Protein AF-A0A2E3PTF7-F1 (afdb_monomer_lite)

Structure (mmCIF, N/CA/C/O backbone):
data_AF-A0A2E3PTF7-F1
#
_entry.id   AF-A0A2E3PTF7-F1
#
loop_
_atom_site.group_PDB
_atom_site.id
_atom_site.type_symbol
_atom_site.label_atom_id
_atom_site.label_alt_id
_atom_site.label_comp_id
_atom_site.label_asym_id
_atom_site.label_entity_id
_atom_site.label_seq_id
_atom_site.pdbx_PDB_ins_code
_atom_site.Cartn_x
_atom_site.Cartn_y
_atom_site.Cartn_z
_atom_site.occupancy
_atom_site.B_iso_or_equiv
_atom_site.auth_seq_id
_atom_site.auth_comp_id
_atom_site.auth_asym_id
_atom_site.auth_atom_id
_atom_site.pdbx_PDB_model_num
ATOM 1 N N . MET A 1 1 ? 11.058 -2.540 10.364 1.00 48.25 1 MET A N 1
ATOM 2 C CA . MET A 1 1 ? 9.887 -1.944 11.041 1.00 48.25 1 MET A CA 1
ATOM 3 C C . MET A 1 1 ? 8.960 -1.374 9.975 1.00 48.25 1 MET A C 1
ATOM 5 O O . MET A 1 1 ? 9.333 -0.418 9.311 1.00 48.25 1 MET A O 1
ATOM 9 N N . THR A 1 2 ? 7.810 -2.001 9.722 1.00 57.62 2 THR A N 1
ATOM 10 C CA . THR A 1 2 ? 6.763 -1.442 8.847 1.00 57.62 2 THR A CA 1
ATOM 11 C C . THR A 1 2 ? 6.150 -0.234 9.544 1.00 57.62 2 THR A C 1
ATOM 13 O O . THR A 1 2 ? 5.401 -0.407 10.505 1.00 57.62 2 THR A O 1
ATOM 16 N N . ALA A 1 3 ? 6.507 0.973 9.102 1.00 70.38 3 ALA A N 1
ATOM 17 C CA . ALA A 1 3 ? 5.850 2.201 9.541 1.00 70.38 3 ALA A CA 1
ATOM 18 C C . ALA A 1 3 ? 4.343 2.078 9.273 1.00 70.38 3 ALA A C 1
ATOM 20 O O . ALA A 1 3 ? 3.962 1.569 8.234 1.00 70.38 3 ALA A O 1
ATOM 21 N N . ARG A 1 4 ? 3.468 2.480 10.189 1.00 86.69 4 ARG A N 1
ATOM 22 C CA . ARG A 1 4 ? 2.025 2.565 9.919 1.00 86.69 4 ARG A CA 1
ATOM 23 C C . ARG A 1 4 ? 1.684 4.039 9.888 1.00 86.69 4 ARG A C 1
ATOM 25 O O . ARG A 1 4 ? 2.064 4.755 10.807 1.00 86.69 4 ARG A O 1
ATOM 32 N N . VAL A 1 5 ? 1.028 4.483 8.826 1.00 90.25 5 VAL A N 1
ATOM 33 C CA . VAL A 1 5 ? 0.741 5.904 8.589 1.00 90.25 5 VAL A CA 1
ATOM 34 C C . VAL A 1 5 ? -0.747 6.039 8.316 1.00 90.25 5 VAL A C 1
ATOM 36 O O . VAL A 1 5 ? -1.329 5.150 7.695 1.00 90.25 5 VAL A O 1
ATOM 39 N N . LEU A 1 6 ? -1.390 7.103 8.789 1.00 90.50 6 LEU A N 1
ATOM 40 C CA . LEU A 1 6 ? -2.785 7.359 8.440 1.00 90.50 6 LEU A CA 1
ATOM 41 C C . LEU A 1 6 ? -2.906 7.567 6.929 1.00 90.50 6 LEU A C 1
ATOM 43 O O . LEU A 1 6 ? -2.021 8.131 6.290 1.00 90.50 6 LEU A O 1
ATOM 47 N N . ILE A 1 7 ? -4.018 7.132 6.341 1.00 88.25 7 ILE A N 1
ATOM 48 C CA . ILE A 1 7 ? -4.262 7.289 4.901 1.00 88.25 7 ILE A CA 1
ATOM 49 C C . ILE A 1 7 ? -4.180 8.756 4.452 1.00 88.25 7 ILE A C 1
ATOM 51 O O . ILE A 1 7 ? -3.801 9.022 3.314 1.00 88.25 7 ILE A O 1
ATOM 55 N N . MET A 1 8 ? -4.507 9.694 5.345 1.00 87.94 8 MET A N 1
ATOM 56 C CA . MET A 1 8 ? -4.454 11.131 5.078 1.00 87.94 8 MET A CA 1
ATOM 57 C C . MET A 1 8 ? -3.022 11.674 5.015 1.00 87.94 8 MET A C 1
ATOM 59 O O . MET A 1 8 ? -2.755 12.567 4.220 1.00 87.94 8 MET A O 1
ATOM 63 N N . ASP A 1 9 ? -2.099 11.083 5.773 1.00 88.38 9 ASP A N 1
ATOM 64 C CA . ASP A 1 9 ? -0.696 11.513 5.840 1.00 88.38 9 ASP A CA 1
ATOM 65 C C . ASP A 1 9 ? 0.190 10.774 4.823 1.00 88.38 9 ASP A C 1
ATOM 67 O O . ASP A 1 9 ? 1.386 11.042 4.694 1.00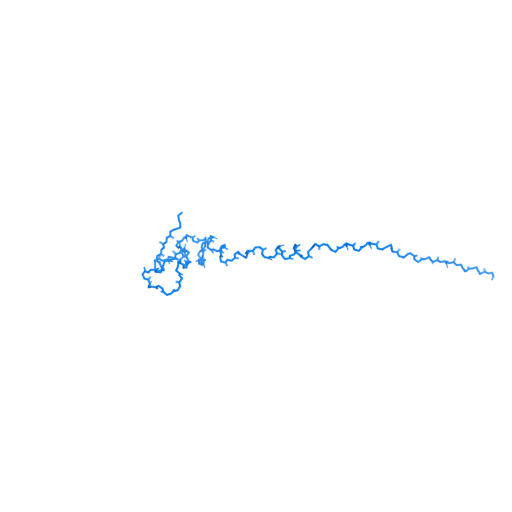 88.38 9 ASP A O 1
ATOM 71 N N . ALA A 1 10 ? -0.386 9.817 4.089 1.00 85.31 10 ALA A N 1
ATOM 72 C CA . ALA A 1 10 ? 0.340 8.971 3.158 1.00 85.31 10 ALA A CA 1
ATOM 73 C C . ALA A 1 10 ? 0.786 9.742 1.901 1.00 85.31 10 ALA A C 1
ATOM 75 O O . ALA A 1 10 ? 0.002 9.995 0.976 1.00 85.31 10 ALA A O 1
ATOM 76 N N . GLY A 1 11 ? 2.081 10.058 1.834 1.00 84.44 11 GLY A N 1
ATOM 77 C CA . GLY A 1 11 ? 2.697 10.776 0.715 1.00 84.44 11 GLY A CA 1
ATOM 78 C C . GLY A 1 11 ? 2.751 9.983 -0.602 1.00 84.44 11 GLY A C 1
ATOM 79 O O . GLY A 1 11 ? 2.499 8.779 -0.654 1.00 84.44 11 GLY A O 1
ATOM 80 N N . ALA A 1 12 ? 3.130 10.654 -1.697 1.00 82.69 12 ALA A N 1
ATOM 81 C CA . ALA A 1 12 ? 3.188 10.069 -3.048 1.00 82.69 12 ALA A CA 1
ATOM 82 C C . ALA A 1 12 ? 4.221 8.932 -3.215 1.00 82.69 12 ALA A C 1
ATOM 84 O O . ALA A 1 12 ? 4.142 8.162 -4.168 1.00 82.69 12 ALA A O 1
ATOM 85 N N . LEU A 1 13 ? 5.178 8.819 -2.289 1.00 88.75 13 LEU A N 1
ATOM 86 C CA . LEU A 1 13 ? 6.207 7.776 -2.267 1.00 88.75 13 LEU A CA 1
ATOM 87 C C . LEU A 1 13 ? 5.990 6.743 -1.153 1.00 88.75 13 LEU A C 1
ATOM 89 O O . LEU A 1 13 ? 6.926 6.049 -0.755 1.00 88.75 13 LEU A O 1
ATOM 93 N N . GLN A 1 14 ? 4.769 6.636 -0.634 1.00 91.38 14 GLN A N 1
ATOM 94 C CA . GLN A 1 14 ? 4.442 5.714 0.446 1.00 91.38 14 GLN A CA 1
ATOM 95 C C . GLN A 1 14 ? 3.408 4.677 0.019 1.00 91.38 14 GLN A C 1
ATOM 97 O O . GLN A 1 14 ? 2.479 4.939 -0.744 1.00 91.38 14 GLN A O 1
ATOM 102 N N . CYS A 1 15 ? 3.586 3.468 0.543 1.00 92.50 15 CYS A N 1
ATOM 103 C CA . CYS A 1 15 ? 2.722 2.333 0.287 1.00 92.50 15 CYS A CA 1
ATOM 104 C C . CYS A 1 15 ? 1.310 2.620 0.801 1.00 92.50 15 CYS A C 1
ATOM 106 O O . CYS A 1 15 ? 1.095 2.811 2.001 1.00 92.50 15 CYS A O 1
ATOM 108 N N . ARG A 1 16 ? 0.333 2.563 -0.103 1.00 91.19 16 ARG A N 1
ATOM 109 C CA . ARG A 1 16 ? -1.083 2.819 0.180 1.00 91.19 16 ARG A CA 1
ATOM 110 C C . ARG A 1 16 ? -1.854 1.568 0.580 1.00 91.19 16 ARG A C 1
ATOM 112 O O . ARG A 1 16 ? -3.080 1.564 0.528 1.00 91.19 16 ARG A O 1
ATOM 119 N N . ARG A 1 17 ? -1.160 0.500 0.992 1.00 91.75 17 ARG A N 1
ATOM 120 C CA . ARG A 1 17 ? -1.833 -0.732 1.405 1.00 91.75 17 ARG A CA 1
ATOM 121 C C . ARG A 1 17 ? -2.693 -0.507 2.635 1.00 91.75 17 ARG A C 1
ATOM 123 O O . ARG A 1 17 ? -2.100 -0.248 3.679 1.00 91.75 17 ARG A O 1
ATOM 130 N N . PRO A 1 18 ? -4.019 -0.697 2.554 1.00 92.12 18 PRO A N 1
ATOM 131 C CA . PRO A 1 18 ? -4.867 -0.624 3.728 1.00 92.12 18 PRO A CA 1
ATOM 132 C C . PRO A 1 18 ? -4.529 -1.772 4.681 1.00 92.12 18 PRO A C 1
ATOM 134 O O . PRO A 1 18 ? -4.357 -2.919 4.259 1.00 92.12 18 PRO A O 1
ATOM 137 N N . LEU A 1 19 ? -4.407 -1.449 5.966 1.00 90.12 19 LEU A N 1
ATOM 138 C CA . LEU A 1 19 ? -4.214 -2.425 7.044 1.00 90.12 19 LEU A CA 1
ATOM 139 C C . LEU A 1 19 ? -5.511 -2.723 7.803 1.00 90.12 19 LEU A C 1
ATOM 141 O O . LEU A 1 19 ? -5.484 -3.424 8.810 1.00 90.12 19 LEU A O 1
ATOM 145 N N . TRP A 1 20 ? -6.635 -2.195 7.327 1.00 89.06 20 TRP A N 1
ATOM 146 C CA . TRP A 1 20 ? -7.955 -2.420 7.892 1.00 89.06 20 TRP A CA 1
ATOM 147 C C . TRP A 1 20 ? -8.801 -3.305 6.976 1.00 89.06 20 TRP A C 1
ATOM 149 O O . TRP A 1 20 ? -8.633 -3.301 5.755 1.00 89.06 20 TRP A O 1
ATOM 159 N N . ALA A 1 21 ? -9.739 -4.036 7.574 1.00 83.69 21 ALA A N 1
ATOM 160 C CA . ALA A 1 21 ? -10.767 -4.789 6.868 1.00 83.69 21 ALA A CA 1
ATOM 161 C C . ALA A 1 21 ? -12.146 -4.271 7.299 1.00 83.69 21 ALA A C 1
ATOM 163 O O . ALA A 1 21 ? -12.408 -4.131 8.490 1.00 83.69 21 ALA A O 1
ATOM 164 N N . GLY A 1 22 ? -13.019 -3.978 6.331 1.00 83.56 22 GLY A N 1
ATOM 165 C CA . GLY A 1 22 ? -14.367 -3.464 6.588 1.00 83.56 22 GLY A CA 1
ATOM 166 C C . GLY A 1 22 ? -14.447 -1.944 6.771 1.00 83.56 22 GLY A C 1
ATOM 167 O O . GLY A 1 22 ? -13.572 -1.192 6.332 1.00 83.56 22 GLY A O 1
ATOM 168 N N . MET A 1 23 ? -15.544 -1.487 7.377 1.00 82.00 23 MET A N 1
ATOM 169 C CA . MET A 1 23 ? -15.788 -0.069 7.641 1.00 82.00 23 MET A CA 1
ATOM 170 C C . MET A 1 23 ? -15.180 0.334 8.984 1.00 82.00 23 MET A C 1
ATOM 172 O O . MET A 1 23 ? -15.741 0.056 10.036 1.00 82.00 23 MET A O 1
ATOM 176 N N . VAL A 1 24 ? -14.041 1.019 8.922 1.00 85.62 24 VAL A N 1
ATOM 177 C CA . VAL A 1 24 ? -13.421 1.723 10.054 1.00 85.62 24 VAL A CA 1
ATOM 178 C C . VAL A 1 24 ? -13.525 3.237 9.862 1.00 85.62 24 VAL A C 1
ATOM 180 O O . VAL A 1 24 ? -13.503 3.710 8.713 1.00 85.62 24 VAL A O 1
ATOM 183 N N . PRO A 1 25 ? -13.622 4.012 10.958 1.00 86.12 25 PRO A N 1
ATOM 184 C CA . PRO A 1 25 ? -13.597 5.468 10.902 1.00 86.12 25 PRO A CA 1
ATOM 185 C C . PRO A 1 25 ? -12.283 5.968 10.289 1.00 86.12 25 PRO A C 1
ATOM 187 O O . PRO A 1 25 ? -11.245 5.316 10.373 1.00 86.12 25 PRO A O 1
ATOM 190 N N . LEU A 1 26 ? -12.325 7.128 9.624 1.00 81.94 26 LEU A N 1
ATOM 191 C CA . LEU A 1 26 ? -11.186 7.674 8.869 1.00 81.94 26 LEU A CA 1
ATOM 192 C C . LEU A 1 26 ? -9.931 7.875 9.741 1.00 81.94 26 LEU A C 1
ATOM 194 O O . LEU A 1 26 ? -8.823 7.672 9.254 1.00 81.94 26 LEU A O 1
ATOM 198 N N . SER A 1 27 ? -10.123 8.188 11.026 1.00 84.06 27 SER A N 1
ATOM 199 C CA . SER A 1 27 ? -9.081 8.318 12.056 1.00 84.06 27 SER A CA 1
ATOM 200 C C . SER A 1 27 ? -8.307 7.027 12.334 1.00 84.06 27 SER A C 1
ATOM 202 O O . SER A 1 27 ? -7.221 7.077 12.897 1.00 84.06 27 SER A O 1
ATOM 204 N N . GLU A 1 28 ? -8.846 5.877 11.935 1.00 84.25 28 GLU A N 1
ATOM 205 C CA . GLU A 1 28 ? -8.259 4.553 12.165 1.00 84.25 28 GLU A CA 1
ATOM 206 C C . GLU A 1 28 ? -7.871 3.860 10.848 1.00 84.25 28 GLU A C 1
ATOM 208 O O . GLU A 1 28 ? -7.479 2.690 10.819 1.00 84.25 28 GLU A O 1
ATOM 213 N N . LYS A 1 29 ? -7.941 4.584 9.724 1.00 89.75 29 LYS A N 1
ATOM 214 C CA . LYS A 1 29 ? -7.536 4.0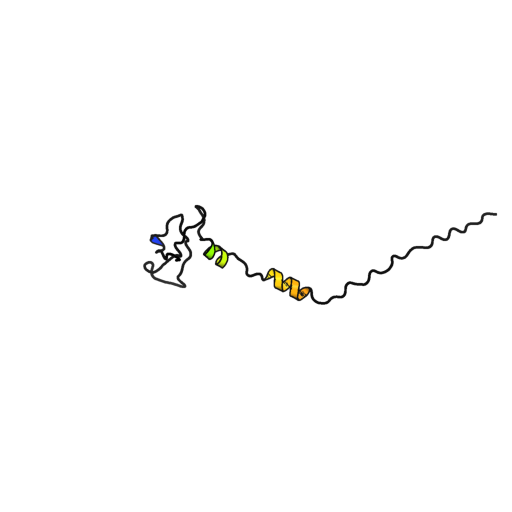75 8.411 1.00 89.75 29 LYS A CA 1
ATOM 215 C C . LYS A 1 29 ? -6.024 4.188 8.233 1.00 89.75 29 LYS A C 1
ATOM 217 O O . LYS A 1 29 ? -5.523 5.135 7.630 1.00 89.75 29 LYS A O 1
ATOM 222 N N . PHE A 1 30 ? -5.296 3.190 8.728 1.00 91.56 30 PHE A N 1
ATOM 223 C CA . PHE A 1 30 ? -3.839 3.088 8.584 1.00 91.56 30 PHE A CA 1
ATOM 224 C C . PHE A 1 30 ? -3.392 2.338 7.331 1.00 91.56 30 PHE A C 1
ATOM 226 O O . PHE A 1 30 ? -3.785 1.193 7.091 1.00 91.56 30 PHE A O 1
ATOM 233 N N . VAL A 1 31 ? -2.524 2.961 6.544 1.00 92.00 31 VAL A N 1
ATOM 234 C CA . VAL A 1 31 ? -1.840 2.321 5.427 1.00 92.00 31 VAL A CA 1
ATOM 235 C C . VAL A 1 31 ? -0.441 1.850 5.821 1.00 92.00 31 VAL A C 1
ATOM 237 O O . VAL A 1 31 ? 0.148 2.295 6.807 1.00 92.00 31 VAL A O 1
ATOM 240 N N . CYS A 1 32 ? 0.110 0.936 5.024 1.00 92.38 32 CYS A N 1
ATOM 241 C CA . CYS A 1 32 ? 1.440 0.373 5.234 1.00 92.38 32 CYS A CA 1
ATOM 242 C C . CYS A 1 32 ? 2.566 1.410 5.230 1.00 92.38 32 CYS A C 1
ATOM 244 O O . CYS A 1 32 ? 3.617 1.078 5.748 1.00 92.38 32 CYS A O 1
ATOM 246 N N . GLY A 1 33 ? 2.434 2.584 4.603 1.00 91.44 33 GLY A N 1
ATOM 247 C CA . GLY A 1 33 ? 3.358 3.719 4.771 1.00 91.44 33 GLY A CA 1
ATOM 248 C C . GLY A 1 33 ? 4.824 3.512 4.345 1.00 91.44 33 GLY A C 1
ATOM 249 O O . GLY A 1 33 ? 5.596 4.463 4.315 1.00 91.44 33 GLY A O 1
ATOM 250 N N . ALA A 1 34 ? 5.230 2.289 4.001 1.00 92.38 34 ALA A N 1
ATOM 251 C CA . ALA A 1 34 ? 6.591 1.942 3.627 1.00 92.38 34 ALA A CA 1
ATOM 252 C C . ALA A 1 34 ? 6.982 2.637 2.315 1.00 92.38 34 ALA A C 1
ATOM 254 O O . ALA A 1 34 ? 6.123 2.785 1.441 1.00 92.38 34 ALA A O 1
ATOM 255 N N . PRO A 1 35 ? 8.257 3.018 2.136 1.00 90.50 35 PRO A N 1
ATOM 256 C CA . PRO A 1 35 ? 8.693 3.681 0.917 1.00 90.50 35 PRO A CA 1
ATOM 257 C C . PRO A 1 35 ? 8.465 2.785 -0.307 1.00 90.50 35 PRO A C 1
ATOM 259 O O . PRO A 1 35 ? 8.778 1.588 -0.301 1.00 90.50 35 PRO A O 1
ATOM 262 N N . VAL A 1 36 ? 7.898 3.367 -1.362 1.00 91.62 36 VAL A N 1
ATOM 263 C CA . VAL A 1 36 ? 7.766 2.721 -2.676 1.00 91.62 36 VAL A CA 1
ATOM 264 C C . VAL A 1 36 ? 9.030 2.960 -3.497 1.00 91.62 36 VAL A C 1
ATOM 266 O O . VAL A 1 36 ? 9.780 3.903 -3.246 1.00 91.62 36 VAL A O 1
ATOM 269 N N . ARG A 1 37 ? 9.303 2.090 -4.474 1.00 85.44 37 ARG A N 1
ATOM 270 C CA . ARG A 1 37 ? 10.563 2.151 -5.233 1.00 85.44 37 ARG A CA 1
ATOM 271 C C . ARG A 1 37 ? 10.566 3.256 -6.283 1.00 85.44 37 ARG A C 1
ATOM 273 O O . ARG A 1 37 ? 11.636 3.745 -6.633 1.00 85.44 37 ARG A O 1
ATOM 280 N N . LYS A 1 38 ? 9.396 3.605 -6.820 1.00 86.31 38 LYS A N 1
ATOM 281 C CA . LYS A 1 38 ? 9.237 4.606 -7.881 1.00 86.31 38 LYS A CA 1
ATOM 282 C C . LYS A 1 38 ? 7.997 5.459 -7.644 1.00 86.31 38 LYS A C 1
ATOM 284 O O . LYS A 1 38 ? 6.971 4.950 -7.198 1.00 86.31 38 LYS A O 1
ATOM 289 N N . ALA A 1 39 ? 8.078 6.737 -8.007 1.00 79.00 39 ALA A N 1
ATOM 290 C CA . ALA A 1 39 ? 6.908 7.606 -8.063 1.00 79.00 39 ALA A CA 1
ATOM 291 C C . ALA A 1 39 ? 5.846 6.999 -8.997 1.00 79.00 39 ALA A C 1
ATOM 293 O O . ALA A 1 39 ? 6.171 6.523 -10.084 1.00 79.00 39 ALA A O 1
ATOM 294 N N . GLY A 1 40 ? 4.592 6.975 -8.543 1.00 82.81 40 GLY A N 1
ATOM 295 C CA . GLY A 1 40 ? 3.475 6.335 -9.246 1.00 82.81 40 GLY A CA 1
ATOM 296 C C . GLY A 1 40 ? 3.198 4.885 -8.830 1.00 82.81 40 GLY A C 1
ATOM 297 O O . GLY A 1 40 ? 2.131 4.363 -9.142 1.00 82.81 40 GLY A O 1
ATOM 298 N N . GLU A 1 41 ? 4.090 4.231 -8.079 1.00 86.31 41 GLU A N 1
ATOM 299 C CA . GLU A 1 41 ? 3.777 2.933 -7.475 1.00 86.31 41 GLU A CA 1
ATOM 300 C C . GLU A 1 41 ? 2.960 3.111 -6.191 1.00 86.31 41 GLU A C 1
ATOM 302 O O . GLU A 1 41 ? 3.321 3.881 -5.308 1.00 86.31 41 GLU A O 1
ATOM 307 N N . SER A 1 42 ? 1.870 2.353 -6.052 1.00 89.19 42 SER A N 1
ATOM 308 C CA . SER A 1 42 ? 1.024 2.397 -4.848 1.00 89.19 42 SER A CA 1
ATOM 309 C C . SER A 1 42 ? 1.466 1.424 -3.747 1.00 89.19 42 SER A C 1
ATOM 311 O O . SER A 1 42 ? 0.937 1.478 -2.638 1.00 89.19 42 SER A O 1
ATOM 313 N N . TRP A 1 43 ? 2.412 0.521 -4.029 1.00 90.56 43 TRP A N 1
ATOM 314 C CA . TRP A 1 43 ? 2.740 -0.622 -3.170 1.00 90.56 43 TRP A CA 1
ATOM 315 C C . TRP A 1 43 ? 4.250 -0.752 -2.954 1.00 90.56 43 TRP A C 1
ATOM 317 O O . TRP A 1 43 ? 5.022 -0.691 -3.909 1.00 90.56 43 TRP A O 1
ATOM 327 N N . CYS A 1 44 ? 4.680 -1.001 -1.712 1.00 91.62 44 CYS A N 1
ATOM 328 C CA . CYS A 1 44 ? 6.067 -1.383 -1.434 1.00 91.62 44 CYS A CA 1
ATOM 329 C C . CYS A 1 44 ? 6.365 -2.804 -1.946 1.00 91.62 44 CYS A C 1
ATOM 331 O O . CYS A 1 44 ? 5.452 -3.574 -2.253 1.00 91.62 44 CYS A O 1
ATOM 333 N N . ALA A 1 45 ? 7.648 -3.174 -2.001 1.00 88.44 45 ALA A N 1
ATOM 334 C CA . ALA A 1 45 ? 8.088 -4.466 -2.533 1.00 88.44 45 ALA A CA 1
ATOM 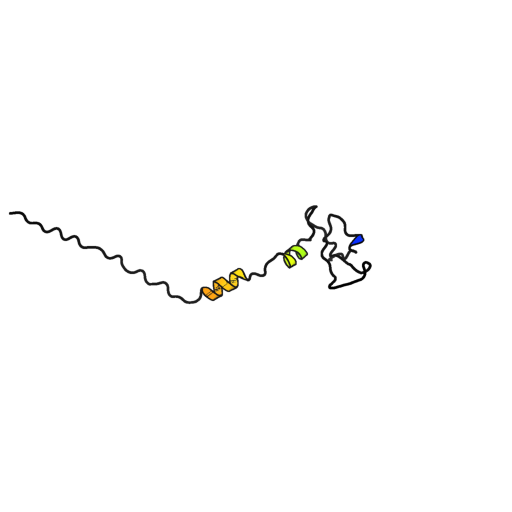335 C C . ALA A 1 45 ? 7.408 -5.671 -1.853 1.00 88.44 45 ALA A C 1
ATOM 337 O O . ALA A 1 45 ? 6.999 -6.603 -2.543 1.00 88.44 45 ALA A O 1
ATOM 338 N N . ASP A 1 46 ? 7.236 -5.636 -0.531 1.00 88.88 46 ASP A N 1
ATOM 339 C CA . ASP A 1 46 ? 6.641 -6.748 0.221 1.00 88.88 46 ASP A CA 1
ATOM 340 C C . ASP A 1 46 ? 5.131 -6.850 0.005 1.00 88.88 46 ASP A C 1
ATOM 342 O O . ASP A 1 46 ? 4.600 -7.927 -0.258 1.00 88.88 46 ASP A O 1
ATOM 346 N N . CYS A 1 47 ? 4.433 -5.713 0.046 1.00 89.06 47 CYS A N 1
ATOM 347 C CA . CYS A 1 47 ? 2.994 -5.674 -0.205 1.00 89.06 47 CYS A CA 1
ATOM 348 C C . CYS A 1 47 ? 2.670 -6.066 -1.648 1.00 89.06 47 CYS A C 1
ATOM 350 O O . CYS A 1 47 ? 1.691 -6.767 -1.888 1.00 89.06 47 CYS A O 1
ATOM 352 N N . ARG A 1 48 ? 3.521 -5.668 -2.600 1.00 88.44 48 ARG A N 1
ATOM 353 C CA . ARG A 1 48 ? 3.392 -6.050 -4.006 1.00 88.44 48 ARG A CA 1
ATOM 354 C C . ARG A 1 48 ? 3.539 -7.558 -4.195 1.00 88.44 48 ARG A C 1
ATOM 356 O O . ARG A 1 48 ? 2.743 -8.131 -4.924 1.00 88.44 48 ARG A O 1
ATOM 363 N N . LYS A 1 49 ? 4.496 -8.207 -3.524 1.00 87.31 49 LYS A N 1
ATOM 364 C CA . LYS A 1 49 ? 4.611 -9.675 -3.552 1.00 87.31 49 LYS A CA 1
ATOM 365 C C . LYS A 1 49 ? 3.346 -10.340 -3.009 1.00 87.31 49 LYS A C 1
ATOM 367 O O . LYS A 1 49 ? 2.803 -11.221 -3.648 1.00 87.31 49 LYS A O 1
ATOM 372 N N . GLN A 1 50 ? 2.816 -9.873 -1.883 1.00 84.69 50 GLN A N 1
ATOM 373 C CA . GLN A 1 50 ? 1.600 -10.470 -1.312 1.00 84.69 50 GLN A CA 1
ATOM 374 C C . GLN A 1 50 ? 0.358 -10.314 -2.207 1.00 84.69 50 GLN A C 1
ATOM 376 O O . GLN A 1 50 ? -0.501 -11.186 -2.200 1.00 84.69 50 GLN A O 1
ATOM 381 N N . LEU A 1 51 ? 0.254 -9.211 -2.957 1.00 84.00 51 LEU A N 1
ATOM 382 C CA . LEU A 1 51 ? -0.881 -8.936 -3.847 1.00 84.00 51 LEU A CA 1
ATOM 383 C C . LEU A 1 51 ? -0.758 -9.604 -5.220 1.00 84.00 51 LEU A C 1
ATOM 385 O O . LEU A 1 51 ? -1.764 -10.024 -5.784 1.00 84.00 51 LEU A O 1
ATOM 389 N N . PHE A 1 52 ? 0.453 -9.639 -5.779 1.00 80.81 52 PHE A N 1
ATOM 390 C CA . PHE A 1 52 ? 0.682 -9.968 -7.187 1.00 80.81 52 PHE A CA 1
ATOM 391 C C . PHE A 1 52 ? 1.574 -11.180 -7.415 1.00 80.81 52 PHE A C 1
ATOM 393 O O . PHE A 1 52 ? 1.753 -11.542 -8.573 1.00 80.81 52 PHE A O 1
ATOM 400 N N . ASP A 1 53 ? 2.171 -11.779 -6.385 1.00 73.69 53 ASP A N 1
ATOM 401 C CA . ASP A 1 53 ? 2.883 -13.043 -6.550 1.00 73.69 53 ASP A CA 1
ATOM 402 C C . ASP A 1 53 ? 1.837 -14.164 -6.535 1.00 73.69 53 ASP A C 1
ATOM 404 O O . ASP A 1 53 ? 1.286 -14.479 -5.473 1.00 73.69 53 ASP A O 1
ATOM 408 N N . PRO A 1 54 ? 1.472 -14.745 -7.694 1.00 58.44 54 PRO A N 1
ATOM 409 C CA . PRO A 1 54 ? 0.689 -15.956 -7.673 1.00 58.44 54 PRO A CA 1
ATOM 410 C C . PRO A 1 54 ? 1.555 -17.011 -6.987 1.00 58.44 54 PRO A C 1
ATOM 412 O O . PRO A 1 54 ? 2.586 -17.421 -7.523 1.00 58.44 54 PRO A O 1
ATOM 415 N N . LEU A 1 55 ? 1.104 -17.488 -5.822 1.00 57.34 55 LEU A N 1
ATOM 416 C CA . LEU A 1 55 ? 1.495 -18.795 -5.285 1.00 57.34 55 LEU A CA 1
ATOM 417 C C . LEU A 1 55 ? 1.721 -19.766 -6.461 1.00 57.34 55 LEU A C 1
ATOM 419 O O . LEU A 1 55 ? 0.938 -19.717 -7.416 1.00 57.34 55 LEU A O 1
ATOM 423 N N . PRO A 1 56 ? 2.759 -20.626 -6.449 1.00 56.22 56 PRO A N 1
ATOM 424 C CA . PRO A 1 56 ? 3.222 -21.402 -7.606 1.00 56.22 56 PRO A CA 1
ATOM 425 C C . PRO A 1 56 ? 2.251 -22.530 -8.010 1.00 56.22 56 PRO A C 1
ATOM 427 O O . PRO A 1 56 ? 2.626 -23.690 -8.165 1.00 56.22 56 PRO A O 1
ATOM 430 N N . MET A 1 57 ? 0.990 -22.200 -8.267 1.00 50.53 57 MET A N 1
ATOM 431 C CA . MET A 1 57 ? -0.087 -23.104 -8.642 1.00 50.53 57 MET A CA 1
ATOM 432 C C . MET A 1 57 ? 0.098 -23.650 -10.066 1.00 50.53 57 MET A C 1
ATOM 434 O O . MET A 1 57 ? -0.515 -24.639 -10.439 1.00 50.53 57 MET A O 1
ATOM 438 N N . ARG A 1 58 ? 1.023 -23.081 -10.856 1.00 52.53 58 ARG A N 1
ATOM 439 C CA . ARG A 1 58 ? 1.360 -23.579 -12.205 1.00 52.53 58 ARG A CA 1
ATOM 440 C C . ARG A 1 58 ? 2.481 -24.622 -12.259 1.00 52.53 58 ARG A C 1
ATOM 442 O O . ARG A 1 58 ? 2.741 -25.152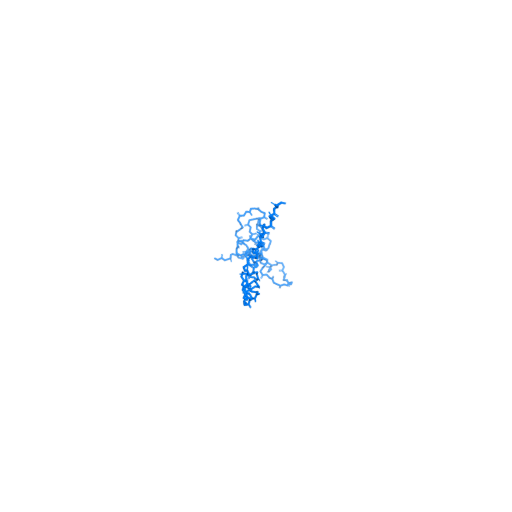 -13.342 1.00 52.53 58 ARG A O 1
ATOM 449 N N . ARG A 1 59 ? 3.180 -24.907 -11.151 1.00 51.28 59 ARG A N 1
ATOM 450 C CA . ARG A 1 59 ? 4.203 -25.976 -11.122 1.00 51.28 59 ARG A CA 1
ATOM 451 C C . ARG A 1 59 ? 3.678 -27.282 -10.527 1.00 51.28 59 ARG A C 1
ATOM 453 O O . ARG A 1 59 ? 4.079 -28.336 -11.006 1.00 51.28 59 ARG A O 1
ATOM 460 N N . ALA A 1 60 ? 2.732 -27.225 -9.589 1.00 53.09 60 ALA A N 1
ATOM 461 C CA . ALA A 1 60 ? 2.086 -28.426 -9.056 1.00 53.09 60 ALA A CA 1
ATOM 462 C C . ALA A 1 60 ? 1.172 -29.113 -10.093 1.00 53.09 60 ALA A C 1
ATOM 464 O O . ALA A 1 60 ? 1.212 -30.332 -10.215 1.00 53.09 60 ALA A O 1
ATOM 465 N N . ASP A 1 61 ? 0.438 -28.352 -10.915 1.00 51.81 61 ASP A N 1
ATOM 466 C CA . ASP A 1 61 ? -0.510 -28.923 -11.889 1.00 51.81 61 ASP A CA 1
ATOM 467 C C . ASP A 1 61 ? 0.182 -29.697 -13.031 1.00 51.81 61 ASP A C 1
ATOM 469 O O . ASP A 1 61 ? -0.219 -30.803 -13.396 1.00 51.81 61 ASP A O 1
ATOM 473 N N . ARG A 1 62 ? 1.320 -29.187 -13.531 1.00 51.00 62 ARG A N 1
ATOM 474 C CA . ARG A 1 62 ? 2.127 -29.906 -14.536 1.00 51.00 62 ARG A CA 1
ATOM 475 C C . ARG A 1 62 ? 2.860 -31.119 -13.967 1.00 51.00 62 ARG A C 1
ATOM 477 O O . ARG A 1 62 ? 3.122 -32.055 -14.714 1.00 51.00 62 ARG A O 1
ATOM 484 N N . SER A 1 63 ? 3.173 -31.120 -12.671 1.00 50.31 63 SER A N 1
ATOM 485 C CA . SER A 1 63 ? 3.811 -32.268 -12.022 1.00 50.31 63 SER A CA 1
ATOM 486 C C . SER A 1 63 ? 2.796 -33.357 -11.654 1.00 50.31 63 SER A C 1
ATOM 488 O O . SER A 1 63 ? 3.138 -34.533 -11.708 1.00 50.31 63 SER A O 1
ATOM 490 N N . ALA A 1 64 ? 1.541 -32.995 -11.364 1.00 52.84 64 ALA A N 1
ATOM 491 C CA . ALA A 1 64 ? 0.462 -33.945 -11.085 1.00 52.84 64 ALA A CA 1
ATOM 492 C C . ALA A 1 64 ? -0.080 -34.644 -12.350 1.00 52.84 64 ALA A C 1
ATOM 494 O O . ALA A 1 64 ? -0.538 -35.779 -12.269 1.00 52.84 64 ALA A O 1
ATOM 495 N N . LYS A 1 65 ? 0.025 -34.018 -13.534 1.00 50.88 65 LYS A N 1
ATOM 496 C CA . LYS A 1 65 ? -0.309 -34.646 -14.833 1.00 50.88 65 LYS A CA 1
ATOM 497 C C . LYS A 1 65 ? 0.881 -35.279 -15.570 1.00 50.88 65 LYS A C 1
ATOM 499 O O . LYS A 1 65 ? 0.705 -35.798 -16.668 1.00 50.88 65 LYS A O 1
ATOM 504 N N . GLY A 1 66 ? 2.084 -35.237 -14.993 1.00 52.50 66 GLY A N 1
ATOM 505 C CA . GLY A 1 66 ? 3.315 -35.771 -15.595 1.00 52.50 66 GLY A CA 1
ATOM 506 C C . GLY A 1 66 ? 3.747 -37.150 -15.081 1.00 52.50 66 GLY A C 1
ATOM 507 O O . GLY A 1 66 ? 4.807 -37.634 -15.471 1.00 52.50 66 GLY A O 1
ATOM 508 N N . GLY A 1 67 ? 2.970 -37.774 -14.194 1.00 54.03 67 GLY A N 1
ATOM 509 C CA . GLY A 1 67 ? 3.279 -39.085 -13.630 1.00 54.03 67 GLY A CA 1
ATOM 510 C C . GLY A 1 67 ? 2.663 -40.227 -14.437 1.00 54.03 67 GLY A C 1
ATOM 511 O O . GLY A 1 67 ? 1.461 -40.450 -14.360 1.00 54.03 67 GLY A O 1
ATOM 512 N N . SER A 1 68 ? 3.511 -40.999 -15.125 1.00 56.56 68 SER A N 1
ATOM 513 C CA . SER A 1 68 ? 3.274 -42.381 -15.598 1.00 56.56 68 SER A CA 1
ATOM 514 C C . SER A 1 68 ? 2.429 -42.633 -16.861 1.00 56.56 68 SER A C 1
ATOM 516 O O . SER A 1 68 ? 1.580 -43.515 -16.878 1.00 56.56 68 SER A O 1
ATOM 518 N N . ALA A 1 69 ? 2.742 -41.984 -17.985 1.00 54.97 69 ALA A N 1
ATOM 519 C CA . ALA A 1 69 ? 2.517 -42.633 -19.284 1.00 54.97 69 ALA A CA 1
ATOM 520 C C . ALA A 1 69 ? 3.871 -43.130 -19.825 1.00 54.97 69 ALA A C 1
ATOM 522 O O . ALA A 1 69 ? 4.768 -42.302 -20.022 1.00 54.97 69 ALA A O 1
ATOM 523 N N . PRO A 1 70 ? 4.079 -44.446 -20.035 1.00 59.09 70 PRO A N 1
ATOM 524 C CA . PRO A 1 70 ? 5.305 -44.930 -20.652 1.00 59.09 70 PRO A CA 1
ATOM 525 C C . PRO A 1 70 ? 5.433 -44.319 -22.049 1.00 59.09 70 PRO A C 1
ATOM 527 O O . PRO A 1 70 ? 4.491 -44.320 -22.842 1.00 59.09 70 PRO A O 1
ATOM 530 N N . ARG A 1 71 ? 6.614 -43.763 -22.340 1.00 61.38 71 ARG A N 1
ATOM 531 C CA . ARG A 1 71 ? 6.984 -43.305 -23.684 1.00 61.38 71 ARG A CA 1
ATOM 532 C C . A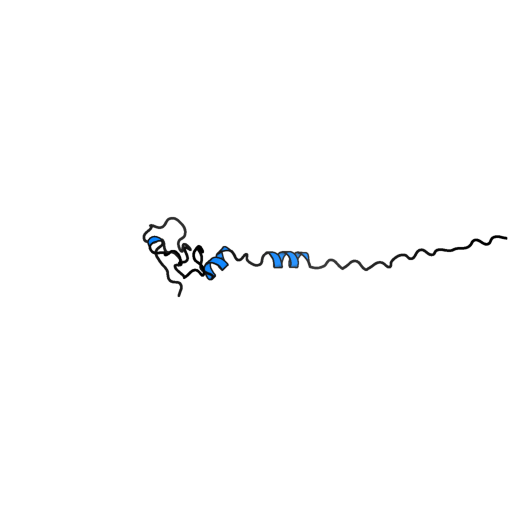RG A 1 71 ? 6.709 -44.460 -24.660 1.00 61.38 71 ARG A C 1
ATOM 534 O O . ARG A 1 71 ? 7.260 -45.538 -24.431 1.00 61.38 71 ARG A O 1
ATOM 541 N N . PRO A 1 72 ? 5.897 -44.283 -25.719 1.00 62.19 72 PRO A N 1
ATOM 542 C CA . PRO A 1 72 ? 5.691 -45.353 -26.682 1.00 62.19 72 PRO A CA 1
ATOM 543 C C . PRO A 1 72 ? 7.043 -45.722 -27.293 1.00 62.19 72 PRO A C 1
ATOM 545 O O . PRO A 1 72 ? 7.817 -44.847 -27.696 1.00 62.19 72 PRO A O 1
ATOM 548 N N . ALA A 1 73 ? 7.344 -47.021 -27.301 1.00 69.00 73 ALA A N 1
ATOM 549 C CA . ALA A 1 73 ? 8.561 -47.541 -27.896 1.00 69.00 73 ALA A CA 1
ATOM 550 C C . ALA A 1 73 ? 8.637 -47.077 -29.356 1.00 69.00 73 ALA A C 1
ATOM 552 O O . ALA A 1 73 ? 7.671 -47.188 -30.113 1.00 69.00 73 ALA A O 1
ATOM 553 N N . ARG A 1 74 ? 9.784 -46.513 -29.740 1.00 68.12 74 ARG A N 1
ATOM 554 C CA . ARG A 1 74 ? 10.050 -46.085 -31.113 1.00 68.12 74 ARG A CA 1
ATOM 555 C C . ARG A 1 74 ? 9.966 -47.318 -32.014 1.00 68.12 74 ARG A C 1
ATOM 557 O O . ARG A 1 74 ? 10.871 -48.146 -31.995 1.00 68.12 74 ARG A O 1
ATOM 564 N N . VAL A 1 75 ? 8.889 -47.440 -32.786 1.00 67.38 75 VAL A N 1
ATOM 565 C CA . VAL A 1 75 ? 8.753 -48.514 -33.774 1.00 67.38 75 VAL A CA 1
ATOM 566 C C . VAL A 1 75 ? 9.835 -48.375 -34.852 1.00 67.38 75 VAL A C 1
ATOM 568 O O . VAL A 1 75 ? 10.119 -47.251 -35.287 1.00 67.38 75 VAL A O 1
ATOM 571 N N . PRO A 1 76 ? 10.468 -49.480 -35.287 1.00 63.94 76 PRO A N 1
ATOM 572 C CA . PRO A 1 76 ? 11.421 -49.443 -36.384 1.00 63.94 76 PRO A CA 1
ATOM 573 C C . PRO A 1 76 ? 10.729 -48.961 -37.660 1.00 63.94 76 PRO A C 1
ATOM 575 O O . PRO A 1 76 ? 9.627 -49.392 -37.999 1.00 63.94 76 PRO A O 1
ATOM 578 N N . ARG A 1 77 ? 11.388 -48.047 -38.371 1.00 67.19 77 ARG A N 1
ATOM 579 C CA . ARG A 1 77 ? 10.931 -47.532 -39.662 1.00 67.19 77 ARG A CA 1
ATOM 580 C C . ARG A 1 77 ? 10.964 -48.674 -40.683 1.00 67.19 77 ARG A C 1
ATOM 582 O O . ARG A 1 77 ? 12.031 -49.220 -40.945 1.00 67.19 77 ARG A O 1
ATOM 589 N N . PHE A 1 78 ? 9.806 -49.016 -41.244 1.00 65.31 78 PHE A N 1
ATOM 590 C CA . PHE A 1 78 ? 9.669 -50.013 -42.306 1.00 65.31 78 PHE A CA 1
ATOM 591 C C . PHE A 1 78 ? 10.539 -49.600 -43.506 1.00 65.31 78 PHE A C 1
ATOM 593 O O . PHE A 1 78 ? 10.368 -48.501 -44.040 1.00 65.31 78 PHE A O 1
ATOM 600 N N . GLN A 1 79 ? 11.502 -50.437 -43.897 1.00 65.44 79 GLN A N 1
ATOM 601 C CA . GLN A 1 79 ? 12.268 -50.249 -45.130 1.00 65.44 79 GLN A CA 1
ATOM 602 C C . GLN A 1 79 ? 11.596 -51.079 -46.223 1.00 65.44 79 GLN A C 1
ATOM 604 O O . GLN A 1 79 ? 11.516 -52.300 -46.115 1.00 65.44 79 GLN A O 1
ATOM 609 N N . ALA A 1 80 ? 11.067 -50.410 -47.247 1.00 64.69 80 ALA A N 1
ATOM 610 C CA . ALA A 1 80 ? 10.524 -51.078 -48.419 1.00 64.69 80 ALA A CA 1
ATOM 611 C C . ALA A 1 80 ? 11.678 -51.722 -49.201 1.00 64.69 80 ALA A C 1
ATOM 613 O O . ALA A 1 80 ? 12.618 -51.039 -49.604 1.00 64.69 80 ALA A O 1
ATOM 614 N N . ILE A 1 81 ? 11.615 -53.038 -49.396 1.00 64.06 81 ILE A N 1
ATOM 615 C CA . ILE A 1 81 ? 12.540 -53.758 -50.270 1.00 64.06 81 ILE A CA 1
ATOM 616 C C . ILE A 1 81 ? 12.099 -53.468 -51.708 1.00 64.06 81 ILE A C 1
ATOM 618 O O . ILE A 1 81 ? 11.048 -53.932 -52.141 1.00 64.06 81 ILE A O 1
ATOM 622 N N . HIS A 1 82 ? 12.885 -52.685 -52.445 1.00 61.28 82 HIS A N 1
ATOM 623 C CA . HIS A 1 82 ? 12.724 -52.546 -53.890 1.00 61.28 82 HIS A CA 1
ATOM 624 C C . HIS A 1 82 ? 13.432 -53.728 -54.557 1.00 61.28 82 HIS A C 1
ATOM 626 O O . HIS A 1 82 ? 14.648 -53.718 -54.731 1.00 61.28 82 HIS A O 1
ATOM 632 N N . SER A 1 83 ? 12.684 -54.772 -54.903 1.00 55.03 83 SER A N 1
ATOM 633 C CA . SER A 1 83 ? 13.169 -55.844 -55.770 1.00 55.03 83 SER A CA 1
ATOM 634 C C . SER A 1 83 ? 13.046 -55.405 -57.230 1.00 55.03 83 SER A C 1
ATOM 636 O O . SER A 1 83 ? 11.965 -55.476 -57.813 1.00 55.03 83 SER A O 1
ATOM 638 N N . SER A 1 84 ? 14.147 -54.947 -57.819 1.00 52.97 84 SER A N 1
ATOM 6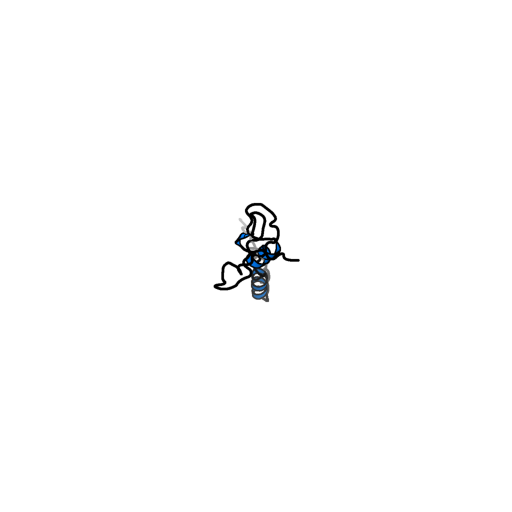39 C CA . SER A 1 84 ? 14.276 -54.775 -59.268 1.00 52.97 84 SER A CA 1
ATOM 640 C C . SER A 1 84 ? 14.655 -56.118 -59.887 1.00 52.97 84 SER A C 1
ATOM 642 O O . SER A 1 84 ? 15.819 -56.504 -59.828 1.00 52.97 84 SER A O 1
ATOM 644 N N . ASN A 1 85 ? 13.696 -56.836 -60.472 1.00 60.16 85 ASN A N 1
ATOM 645 C CA . ASN A 1 85 ? 13.999 -58.000 -61.303 1.00 60.16 85 ASN A CA 1
ATOM 646 C C . ASN A 1 85 ? 13.224 -57.903 -62.622 1.00 60.16 85 ASN A C 1
ATOM 648 O O . ASN A 1 85 ? 12.122 -58.430 -62.754 1.00 60.16 85 ASN A O 1
ATOM 652 N N . TRP A 1 86 ? 13.809 -57.205 -63.595 1.00 54.53 86 TRP A N 1
ATOM 653 C CA . TRP A 1 86 ? 13.417 -57.310 -64.998 1.00 54.53 86 TRP A CA 1
ATOM 654 C C . TRP A 1 86 ? 14.612 -57.825 -65.792 1.00 54.53 86 TRP A C 1
ATOM 656 O O . TRP A 1 86 ? 15.552 -57.092 -66.086 1.00 54.53 86 TRP A O 1
ATOM 666 N N . SER A 1 87 ? 14.570 -59.119 -66.096 1.00 49.88 87 SER A N 1
ATOM 667 C CA . SER A 1 87 ? 15.367 -59.744 -67.145 1.00 49.88 87 SER A CA 1
ATOM 668 C C . SER A 1 87 ? 14.634 -59.518 -68.467 1.00 49.88 87 SER A C 1
ATOM 670 O O . SER A 1 87 ? 13.497 -59.961 -68.609 1.00 49.88 87 SER A O 1
ATOM 672 N N . ALA A 1 88 ? 15.260 -58.817 -69.410 1.00 50.72 88 ALA A N 1
ATOM 673 C CA . ALA A 1 88 ? 14.831 -58.796 -70.804 1.00 50.72 88 ALA A CA 1
ATOM 674 C C . ALA A 1 88 ? 15.764 -59.730 -71.585 1.00 50.72 88 ALA A C 1
ATOM 676 O O . ALA A 1 88 ? 16.977 -59.512 -71.601 1.00 50.72 88 ALA A O 1
ATOM 677 N N . GLY A 1 89 ? 15.186 -60.794 -72.141 1.00 43.91 89 GLY A N 1
ATOM 678 C CA . GLY A 1 89 ? 15.753 -61.591 -73.227 1.00 43.91 89 GLY A CA 1
ATOM 679 C C . GLY A 1 89 ? 15.061 -61.232 -74.530 1.00 43.91 89 GLY A C 1
ATOM 680 O O . GLY A 1 89 ? 13.910 -60.742 -74.450 1.00 43.91 89 GLY A O 1
#

Sequence (89 aa):
MTARVLIMDAGALQCRRPLWAGMVPLSEKFVCGAPVRKAGESWCADCRKQLFDPLPMRRADRSAKGGSAPRPARVPRFQAIHSSNWSAG

Secondary structure (DSSP, 8-state):
----EETTT--TTB---B---S---GGG-EE--PBPSSTT--S-HHHHHHHH---SHHHHHHHHSSS-PPPPP-PPPP-----------

Radius of gyration: 32.63 Å; chains: 1; bounding box: 32×73×85 Å

pLDDT: mean 74.24, std 15.83, range [43.91, 92.5]

Foldseek 3Di:
DQDKDQCVPQDQQFAQAFPDDDDDDSVPGIGSRDGDPDRPDNHHPVRCCVVPVPDVPVVVVCVVVPPDDPDPPDDDDDDDDPDDDDDDD